Protein AF-A0A5K1DQQ7-F1 (afdb_monomer_lite)

pLDDT: mean 86.97, std 8.32, range [55.56, 95.62]

Structure (mmCIF, N/CA/C/O backbone):
data_AF-A0A5K1DQQ7-F1
#
_entry.id   AF-A0A5K1DQQ7-F1
#
loop_
_atom_site.group_PDB
_atom_site.id
_atom_site.type_symbol
_atom_site.label_atom_id
_atom_site.label_alt_id
_atom_site.label_comp_id
_atom_site.label_asym_id
_atom_site.label_entity_id
_atom_site.label_seq_id
_atom_site.pdbx_PDB_ins_code
_atom_site.Cartn_x
_atom_site.Cartn_y
_atom_site.Cartn_z
_atom_site.occupancy
_atom_site.B_iso_or_equiv
_atom_site.auth_seq_id
_atom_site.auth_comp_id
_atom_site.auth_asym_id
_atom_site.auth_atom_id
_atom_site.pdbx_PDB_model_num
ATOM 1 N N . ALA A 1 1 ? -5.223 2.968 -16.504 1.00 55.56 1 ALA A N 1
ATOM 2 C CA . ALA A 1 1 ? -4.475 1.811 -15.984 1.00 55.56 1 ALA A CA 1
ATOM 3 C C . ALA A 1 1 ? -4.620 0.702 -17.011 1.00 55.56 1 ALA A C 1
ATOM 5 O O . ALA A 1 1 ? -5.621 0.010 -17.014 1.00 55.56 1 ALA A O 1
ATOM 6 N N . GLU A 1 2 ? -3.699 0.631 -17.968 1.00 56.00 2 GLU A N 1
ATOM 7 C CA . GLU A 1 2 ? -3.901 -0.148 -19.204 1.00 56.00 2 GLU A CA 1
ATOM 8 C C . GLU A 1 2 ? -3.183 -1.511 -19.197 1.00 56.00 2 GLU A C 1
ATOM 10 O O . GLU A 1 2 ? -3.229 -2.239 -20.178 1.00 56.00 2 GLU A O 1
ATOM 15 N N . LYS A 1 3 ? -2.539 -1.895 -18.083 1.00 64.69 3 LYS A N 1
ATOM 16 C CA . LYS A 1 3 ? -1.820 -3.179 -17.928 1.00 64.69 3 LYS A CA 1
ATOM 17 C C . LYS A 1 3 ? -2.102 -3.875 -16.584 1.00 64.69 3 LYS A C 1
ATOM 19 O O . LYS A 1 3 ? -1.176 -4.254 -15.876 1.00 64.69 3 LYS A O 1
ATOM 24 N N . GLY A 1 4 ? -3.374 -3.984 -16.192 1.00 77.06 4 GLY A N 1
ATOM 25 C CA . GLY A 1 4 ? -3.808 -4.836 -15.065 1.00 77.06 4 GLY A CA 1
ATOM 26 C C . GLY A 1 4 ? -3.517 -4.331 -13.641 1.00 77.06 4 GLY A C 1
ATOM 27 O O . GLY A 1 4 ? -3.661 -5.091 -12.690 1.00 77.06 4 GLY A O 1
ATOM 28 N N . GLY A 1 5 ? -3.108 -3.070 -13.471 1.00 82.62 5 GLY A N 1
ATOM 29 C CA . GLY A 1 5 ? -2.928 -2.444 -12.153 1.00 82.62 5 GLY A CA 1
ATOM 30 C C . GLY A 1 5 ? -4.129 -1.598 -11.722 1.00 82.62 5 GLY A C 1
ATOM 31 O O . GLY A 1 5 ? -4.889 -1.115 -12.561 1.00 82.62 5 GLY A O 1
ATOM 32 N N . TYR A 1 6 ? -4.259 -1.347 -10.420 1.00 86.56 6 TYR A N 1
ATOM 33 C CA . TYR A 1 6 ? -5.253 -0.423 -9.869 1.00 86.56 6 TYR A CA 1
ATOM 34 C C . TYR A 1 6 ? -4.625 0.951 -9.632 1.00 86.56 6 TYR A C 1
ATOM 36 O O . TYR A 1 6 ? -3.543 1.049 -9.058 1.00 86.56 6 TYR A O 1
ATOM 44 N N . LYS A 1 7 ? -5.301 2.021 -10.069 1.00 87.31 7 LYS A N 1
ATOM 45 C CA . LYS A 1 7 ? -4.908 3.397 -9.708 1.00 87.31 7 LYS A CA 1
ATOM 46 C C . LYS A 1 7 ? -5.356 3.729 -8.283 1.00 87.31 7 LYS A C 1
ATOM 48 O O . LYS A 1 7 ? -4.617 4.353 -7.533 1.00 87.31 7 LYS A O 1
ATOM 53 N N . THR A 1 8 ? -6.563 3.299 -7.938 1.00 88.69 8 THR A N 1
ATOM 54 C CA . THR A 1 8 ? -7.189 3.416 -6.623 1.00 88.69 8 THR A CA 1
ATOM 55 C C . THR A 1 8 ? -8.042 2.173 -6.394 1.00 88.69 8 THR A C 1
ATOM 57 O O . THR A 1 8 ? -8.620 1.633 -7.339 1.00 88.69 8 THR A O 1
ATOM 60 N N . TYR A 1 9 ? -8.101 1.706 -5.151 1.00 90.50 9 TY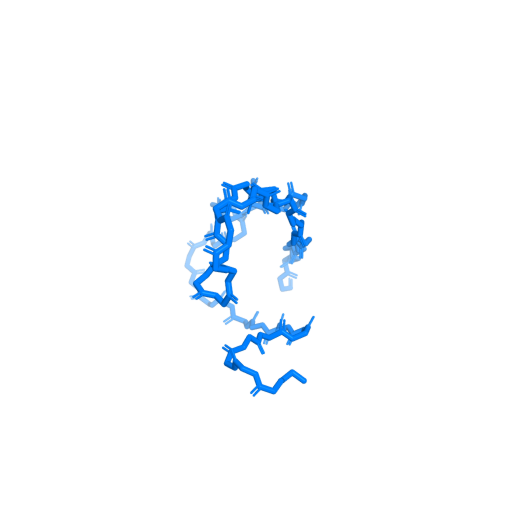R A N 1
ATOM 61 C CA . TYR A 1 9 ? -8.924 0.571 -4.754 1.00 90.50 9 TYR A CA 1
ATOM 62 C C . TYR A 1 9 ? -9.426 0.802 -3.329 1.00 90.50 9 TYR A C 1
ATOM 64 O O . TYR A 1 9 ? -8.646 1.197 -2.464 1.00 90.50 9 TYR A O 1
ATOM 72 N N . VAL A 1 10 ? -10.723 0.600 -3.104 1.00 91.56 10 VAL A N 1
ATOM 73 C CA . VAL A 1 10 ? -11.373 0.744 -1.796 1.00 91.56 10 VAL A CA 1
ATOM 74 C C . VAL A 1 10 ? -12.191 -0.517 -1.564 1.00 91.56 10 VAL A C 1
ATOM 76 O O . VAL A 1 10 ? -12.976 -0.908 -2.425 1.00 91.56 10 VAL A O 1
ATOM 79 N N . MET A 1 11 ? -11.980 -1.159 -0.419 1.00 90.81 11 MET A N 1
ATOM 80 C CA . MET A 1 11 ? -12.680 -2.378 -0.023 1.00 90.81 11 MET A CA 1
ATOM 81 C C . MET A 1 11 ? -13.069 -2.305 1.448 1.00 90.81 11 MET A C 1
ATOM 83 O O . MET A 1 11 ? -12.375 -1.684 2.251 1.00 90.81 11 MET A O 1
ATOM 87 N N . GLU A 1 12 ? -14.159 -2.980 1.788 1.00 90.56 12 GLU A N 1
ATOM 88 C CA . GLU A 1 12 ? -14.623 -3.155 3.159 1.00 90.56 12 GLU A CA 1
ATOM 89 C C . GLU A 1 12 ? -14.246 -4.564 3.638 1.00 90.56 12 GLU A C 1
ATOM 91 O O . GLU A 1 12 ? -14.447 -5.546 2.920 1.00 90.56 12 GLU A O 1
ATOM 96 N N . VAL A 1 13 ? -13.695 -4.677 4.850 1.00 88.25 13 VAL A N 1
ATOM 97 C CA . VAL A 1 13 ? -13.314 -5.965 5.449 1.00 88.25 13 VAL A CA 1
ATOM 98 C C . VAL A 1 13 ? -14.090 -6.170 6.741 1.00 88.25 13 VAL A C 1
ATOM 100 O O . VAL A 1 13 ? -13.808 -5.524 7.746 1.00 88.25 13 VAL A O 1
ATOM 103 N N . LYS A 1 14 ? -15.036 -7.113 6.723 1.00 88.12 14 LYS A N 1
ATOM 104 C CA . LYS A 1 14 ? -15.871 -7.466 7.881 1.00 88.12 14 LYS A CA 1
ATOM 105 C C . LYS A 1 14 ? -15.287 -8.653 8.634 1.00 88.12 14 LYS A C 1
ATOM 107 O O . LYS A 1 14 ? -14.861 -9.635 8.030 1.00 88.12 14 LYS A O 1
ATOM 112 N N . GLY A 1 15 ? -15.294 -8.585 9.961 1.00 87.19 15 GLY A N 1
ATOM 113 C CA . GLY A 1 15 ? -14.842 -9.682 10.811 1.00 87.19 15 GLY A CA 1
ATOM 114 C C . GLY A 1 15 ? 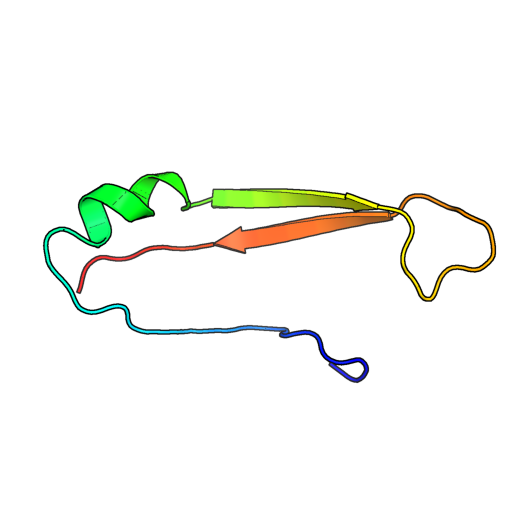-14.517 -9.246 12.235 1.00 87.19 15 GLY A C 1
ATOM 115 O O . GLY A 1 15 ? -14.612 -8.075 12.596 1.00 87.19 15 GLY A O 1
ATOM 116 N N . SER A 1 16 ? -14.081 -10.192 13.065 1.00 86.31 16 SER A N 1
ATOM 117 C CA . SER A 1 16 ? -13.727 -9.904 14.453 1.00 86.31 16 SER A CA 1
ATOM 118 C C . SER A 1 16 ? -12.348 -9.241 14.562 1.00 86.31 16 SER A C 1
ATOM 120 O O . SER A 1 16 ? -11.328 -9.785 14.134 1.00 86.31 16 SER A O 1
ATOM 122 N N . ARG A 1 17 ? -12.307 -8.050 15.181 1.00 85.38 17 ARG A N 1
ATOM 123 C CA . ARG A 1 17 ? -11.072 -7.292 15.482 1.00 85.38 17 ARG A CA 1
ATOM 124 C C . ARG A 1 17 ? -10.191 -7.010 14.251 1.00 85.38 17 ARG A C 1
ATOM 126 O O . ARG A 1 17 ? -8.967 -6.948 14.374 1.00 85.38 17 ARG A O 1
ATOM 133 N N . VAL A 1 18 ? -10.800 -6.811 13.080 1.00 88.69 18 VAL A N 1
ATOM 134 C CA . VAL A 1 18 ? -10.098 -6.567 11.803 1.00 88.69 18 VAL A CA 1
ATOM 135 C C . VAL A 1 18 ? -9.183 -5.348 11.892 1.00 88.69 18 VAL A C 1
ATOM 137 O O . VAL A 1 18 ? -7.988 -5.461 11.618 1.00 88.69 18 VAL A O 1
ATOM 140 N N . TYR A 1 19 ? -9.702 -4.218 12.382 1.00 87.25 19 TYR A N 1
ATOM 141 C CA . TYR A 1 19 ? -8.912 -2.998 12.563 1.00 87.25 19 TYR A CA 1
ATOM 142 C C . TYR A 1 19 ? -7.685 -3.228 13.457 1.00 87.25 19 TYR A C 1
ATOM 144 O O . TYR A 1 19 ? -6.588 -2.781 13.143 1.00 87.25 19 TYR A O 1
ATOM 152 N N . SER A 1 20 ? -7.824 -4.005 14.539 1.00 88.12 20 SER A N 1
ATOM 153 C CA . SER A 1 20 ? -6.702 -4.278 15.447 1.00 88.12 20 SER A CA 1
ATOM 154 C C . SER A 1 20 ? -5.553 -5.031 14.779 1.00 88.12 20 SER A C 1
ATOM 156 O O . SER A 1 20 ? -4.415 -4.886 15.225 1.00 88.12 20 SER A O 1
ATOM 158 N N . LYS A 1 21 ? -5.845 -5.859 13.770 1.00 88.88 21 LYS A N 1
ATOM 159 C CA . LYS A 1 21 ? -4.827 -6.605 13.025 1.00 88.88 21 LYS A CA 1
ATOM 160 C C . LYS A 1 21 ? -4.247 -5.767 11.892 1.00 88.88 21 LYS A C 1
ATOM 162 O O . LYS A 1 21 ? -3.037 -5.743 11.721 1.00 88.88 21 LYS A O 1
ATOM 167 N N . LEU A 1 22 ? -5.106 -5.069 11.153 1.00 90.06 22 LEU A N 1
ATOM 168 C CA . LEU A 1 22 ? -4.712 -4.369 9.935 1.00 90.06 22 LEU A CA 1
ATOM 169 C C . LEU A 1 22 ? -4.163 -2.960 10.186 1.00 90.06 22 LEU A C 1
ATOM 171 O O . LEU A 1 22 ? -3.437 -2.462 9.344 1.00 90.06 22 LEU A O 1
ATOM 175 N N . LYS A 1 23 ? -4.401 -2.323 11.341 1.00 88.62 23 LYS A N 1
ATOM 176 C CA . LYS A 1 23 ? -3.917 -0.954 11.632 1.00 88.62 23 LYS A CA 1
ATOM 177 C C . LYS A 1 23 ? -2.423 -0.714 11.350 1.00 88.62 23 LYS A C 1
ATOM 179 O O . LYS A 1 23 ? -2.044 0.416 11.065 1.00 88.62 23 LYS A O 1
ATOM 184 N N . TYR A 1 24 ? -1.590 -1.753 11.433 1.00 90.69 24 TYR A N 1
ATOM 185 C CA . TYR A 1 24 ? -0.147 -1.678 11.175 1.00 90.69 24 TYR A CA 1
ATOM 186 C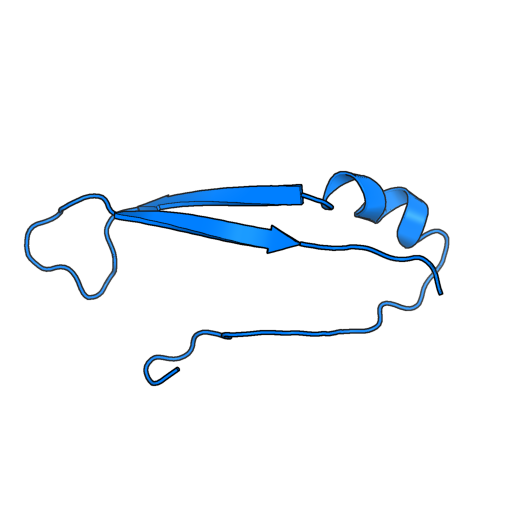 C . TYR A 1 24 ? 0.216 -1.634 9.687 1.00 90.69 24 TYR A C 1
ATOM 188 O O . TYR A 1 24 ? 1.319 -1.228 9.345 1.00 90.69 24 TYR A O 1
ATOM 196 N N . GLU A 1 25 ? -0.710 -2.015 8.810 1.00 92.56 25 GLU A N 1
ATOM 197 C CA . GLU A 1 25 ? -0.547 -1.949 7.357 1.00 92.56 25 GLU A CA 1
ATOM 198 C C . GLU A 1 25 ? -0.816 -0.536 6.813 1.00 92.56 25 GLU A C 1
ATOM 200 O O . GLU A 1 25 ? -0.609 -0.281 5.629 1.00 92.56 25 GLU A O 1
ATOM 205 N N . SER A 1 26 ? -1.277 0.397 7.654 1.00 91.69 26 SER A N 1
ATOM 206 C CA . SER A 1 26 ? -1.475 1.793 7.264 1.00 91.69 26 SER A CA 1
ATOM 207 C C . SER A 1 26 ? -0.124 2.480 7.053 1.00 91.69 26 SER A C 1
ATOM 209 O O . SER A 1 26 ? 0.743 2.439 7.925 1.00 91.69 26 SER A O 1
ATOM 211 N N . GLY A 1 27 ? 0.061 3.136 5.908 1.00 93.81 27 GLY A N 1
ATOM 212 C CA . GLY A 1 27 ? 1.297 3.836 5.573 1.00 93.81 27 GLY A CA 1
ATOM 213 C C . GLY A 1 27 ? 1.734 3.655 4.123 1.00 93.81 27 GLY A C 1
ATOM 214 O O . GLY A 1 27 ? 0.954 3.275 3.250 1.00 93.81 27 GLY A O 1
ATOM 215 N N . VAL A 1 28 ? 3.003 3.971 3.859 1.00 95.62 28 VAL A N 1
ATOM 216 C CA . VAL A 1 28 ? 3.603 3.876 2.523 1.00 95.62 28 VAL A CA 1
ATOM 217 C C . VAL A 1 28 ? 4.371 2.567 2.391 1.00 95.62 28 VAL A C 1
ATOM 219 O O . VAL A 1 28 ? 5.360 2.335 3.080 1.00 95.62 28 VAL A O 1
ATOM 222 N N . HIS A 1 29 ? 3.952 1.746 1.438 1.00 95.31 29 HIS A N 1
ATOM 223 C CA . HIS A 1 29 ? 4.584 0.488 1.069 1.00 95.31 29 HIS A CA 1
ATOM 224 C C . HIS A 1 29 ? 5.460 0.703 -0.159 1.00 95.31 29 HIS A C 1
ATOM 226 O O . HIS A 1 29 ? 4.983 1.125 -1.215 1.00 95.31 29 HIS A O 1
ATOM 232 N N . ARG A 1 30 ? 6.763 0.442 -0.027 1.00 95.44 30 ARG A N 1
ATOM 233 C CA . ARG A 1 30 ? 7.747 0.633 -1.100 1.00 95.44 30 ARG A CA 1
ATOM 234 C C . ARG A 1 30 ? 8.096 -0.699 -1.748 1.00 95.44 30 ARG A C 1
ATOM 236 O O . ARG A 1 30 ? 8.456 -1.647 -1.061 1.00 95.44 30 ARG A O 1
ATOM 243 N N . VAL A 1 31 ? 8.095 -0.730 -3.076 1.00 93.81 31 VAL A N 1
ATOM 244 C CA . VAL A 1 31 ? 8.535 -1.880 -3.872 1.00 93.81 31 VAL A CA 1
ATOM 245 C C . VAL A 1 31 ? 9.708 -1.465 -4.746 1.00 93.81 31 VAL A C 1
ATOM 247 O O . VAL A 1 31 ? 9.656 -0.442 -5.425 1.00 93.81 31 VAL A O 1
ATOM 250 N N . GLN A 1 32 ? 10.762 -2.276 -4.744 1.00 93.38 32 GLN A N 1
ATOM 251 C CA . GLN A 1 32 ? 11.905 -2.142 -5.641 1.00 93.38 32 GLN A CA 1
ATOM 252 C C . GLN A 1 32 ? 12.027 -3.424 -6.447 1.00 93.38 32 GLN A C 1
ATOM 254 O O . GLN A 1 32 ? 12.226 -4.497 -5.884 1.00 93.38 32 GLN A O 1
ATOM 259 N N . ARG A 1 33 ? 11.833 -3.325 -7.760 1.00 91.62 33 ARG A N 1
ATOM 260 C CA . ARG A 1 33 ? 11.858 -4.486 -8.654 1.00 91.62 33 ARG A CA 1
ATOM 261 C C . ARG A 1 33 ? 12.248 -4.087 -10.065 1.00 91.62 33 ARG A C 1
ATOM 263 O O . ARG A 1 33 ? 12.082 -2.933 -10.452 1.00 91.62 33 ARG A O 1
ATOM 270 N N . VAL A 1 34 ? 12.684 -5.062 -10.850 1.00 89.75 34 VAL A N 1
ATOM 271 C CA . VAL A 1 34 ? 12.732 -4.929 -12.309 1.00 89.75 34 VAL A CA 1
ATOM 272 C C . VAL A 1 34 ? 11.310 -5.159 -12.843 1.00 89.75 34 VAL A C 1
ATOM 274 O O . VAL A 1 34 ? 10.728 -6.212 -12.565 1.00 89.75 34 VAL A O 1
ATOM 277 N N . PRO A 1 35 ? 10.685 -4.187 -13.532 1.00 85.44 35 PRO A N 1
ATOM 278 C CA . PRO A 1 35 ? 9.361 -4.379 -14.115 1.00 85.44 35 PRO A CA 1
ATOM 279 C C . PRO A 1 35 ? 9.379 -5.487 -15.170 1.00 85.44 35 PRO A C 1
ATOM 281 O O . PRO A 1 35 ? 10.308 -5.563 -15.963 1.00 85.44 35 PRO A O 1
ATOM 284 N N . GLN A 1 36 ? 8.305 -6.276 -15.274 1.00 83.25 36 GLN A N 1
ATOM 285 C CA . GLN A 1 36 ? 8.175 -7.266 -16.358 1.00 83.25 36 GLN A CA 1
ATOM 286 C C . GLN A 1 36 ? 8.173 -6.632 -17.759 1.00 83.25 36 GLN A C 1
ATOM 288 O O . GLN A 1 36 ? 8.449 -7.303 -18.744 1.00 83.25 36 GLN A O 1
ATOM 293 N N . THR A 1 37 ? 7.849 -5.341 -17.858 1.00 82.06 37 THR A N 1
ATOM 294 C CA . THR A 1 37 ? 7.872 -4.586 -19.116 1.00 82.06 37 THR A CA 1
ATOM 295 C C . THR A 1 37 ? 9.236 -3.968 -19.428 1.00 82.06 37 THR A C 1
ATOM 297 O O . THR A 1 37 ? 9.364 -3.323 -20.462 1.00 82.06 37 THR A O 1
ATOM 300 N N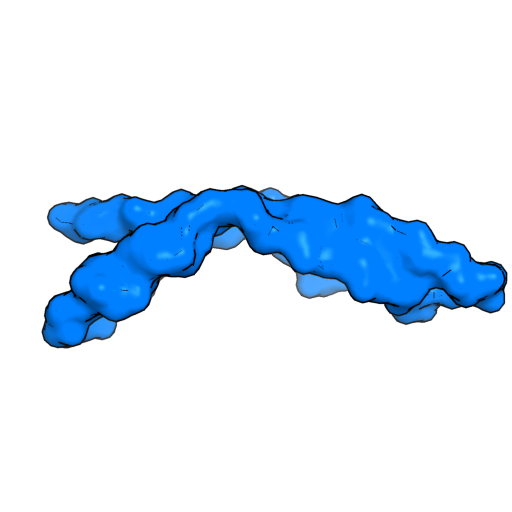 . GLU A 1 38 ? 10.220 -4.094 -18.535 1.00 81.75 38 GLU A N 1
ATOM 301 C CA . GLU A 1 38 ? 11.544 -3.490 -18.683 1.00 81.75 38 GLU A CA 1
ATOM 302 C C . GLU A 1 38 ? 12.521 -4.502 -19.283 1.00 81.75 38 GLU A C 1
ATOM 304 O O . GLU A 1 38 ? 12.698 -5.598 -18.757 1.00 81.75 38 GLU A O 1
ATOM 309 N N . THR A 1 39 ? 13.160 -4.141 -20.394 1.00 79.62 39 THR A N 1
ATOM 310 C CA . THR A 1 39 ? 14.028 -5.062 -21.152 1.00 79.62 39 THR A CA 1
ATOM 311 C C . THR A 1 39 ? 15.499 -4.935 -20.742 1.00 79.62 39 THR A C 1
ATOM 313 O O . THR A 1 39 ? 16.271 -5.867 -20.938 1.00 79.62 39 THR A O 1
ATOM 316 N N . GLN A 1 40 ? 15.904 -3.811 -20.134 1.00 84.94 40 GLN A N 1
ATOM 317 C CA . GLN A 1 40 ? 17.307 -3.536 -19.779 1.00 84.94 40 GLN A CA 1
ATOM 318 C C . GLN A 1 40 ? 17.675 -3.889 -18.329 1.00 84.94 40 GLN A C 1
ATOM 320 O O . GLN A 1 40 ? 18.775 -3.574 -17.881 1.00 84.94 40 GLN A O 1
ATOM 325 N N . GLY A 1 41 ? 16.765 -4.497 -17.564 1.00 83.50 41 GLY A N 1
ATOM 326 C CA . GLY A 1 41 ? 17.048 -4.913 -16.185 1.00 83.50 41 GLY A CA 1
ATOM 327 C C . GLY A 1 41 ? 17.166 -3.764 -15.175 1.00 83.50 41 GLY A C 1
ATOM 328 O O . GLY A 1 41 ? 17.683 -3.961 -14.076 1.00 83.50 41 GLY A O 1
ATOM 329 N N . ARG A 1 42 ? 16.698 -2.556 -15.514 1.00 88.94 42 ARG A N 1
ATOM 330 C CA . ARG A 1 42 ? 16.734 -1.407 -14.598 1.00 88.94 42 ARG A CA 1
ATOM 331 C C . ARG A 1 42 ? 15.740 -1.601 -13.454 1.00 88.94 42 ARG A C 1
ATOM 333 O O . ARG A 1 42 ? 14.586 -1.974 -13.662 1.00 88.94 42 ARG A O 1
ATOM 340 N N . VAL A 1 43 ? 16.186 -1.314 -12.232 1.00 88.94 43 VAL A N 1
ATOM 341 C CA . VAL A 1 43 ? 15.336 -1.397 -11.040 1.00 88.94 43 VAL A CA 1
A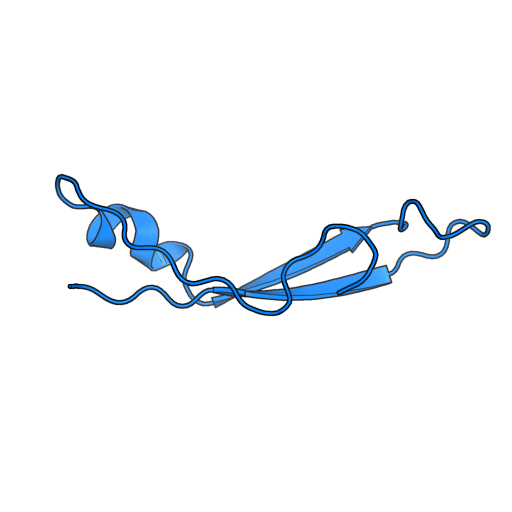TOM 342 C C . VAL A 1 43 ? 14.481 -0.144 -10.939 1.00 88.94 43 VAL A C 1
ATOM 344 O O . VAL A 1 43 ? 14.991 0.973 -10.888 1.00 88.94 43 VAL A O 1
ATOM 347 N N . HIS A 1 44 ? 13.168 -0.334 -10.875 1.00 89.81 44 HIS A N 1
ATOM 348 C CA . HIS A 1 44 ? 12.217 0.733 -10.612 1.00 89.81 44 HIS A CA 1
ATOM 349 C C . HIS A 1 44 ? 11.835 0.705 -9.135 1.00 89.81 44 HIS A C 1
ATOM 351 O O . HIS A 1 44 ? 11.544 -0.352 -8.568 1.00 89.81 44 HIS A O 1
ATOM 357 N N . THR A 1 45 ? 11.820 1.886 -8.518 1.00 92.50 45 THR A N 1
ATOM 358 C CA . THR A 1 45 ? 11.243 2.077 -7.186 1.00 92.50 45 THR A CA 1
ATOM 359 C C . THR A 1 45 ? 9.829 2.619 -7.349 1.00 92.50 45 THR A C 1
ATOM 361 O O . THR A 1 45 ? 9.613 3.604 -8.049 1.00 92.50 45 THR A O 1
ATOM 364 N N . SER A 1 46 ? 8.859 1.972 -6.716 1.00 91.50 46 SER A N 1
ATOM 365 C CA . SER A 1 46 ? 7.459 2.396 -6.690 1.00 91.50 46 SER A CA 1
ATOM 366 C C . SER A 1 46 ? 6.950 2.433 -5.254 1.00 91.50 46 SER A C 1
ATOM 368 O O . SER A 1 46 ? 7.483 1.747 -4.379 1.00 91.50 46 SER A O 1
ATOM 370 N N . THR A 1 47 ? 5.916 3.230 -5.010 1.00 93.12 47 THR A N 1
ATOM 371 C CA . THR A 1 47 ? 5.260 3.346 -3.707 1.00 93.12 47 THR A CA 1
ATOM 372 C C . THR A 1 47 ? 3.754 3.166 -3.854 1.00 93.12 47 THR A C 1
ATOM 374 O O . THR A 1 47 ? 3.168 3.542 -4.868 1.00 93.12 47 THR A O 1
ATOM 377 N N . ALA A 1 48 ? 3.133 2.579 -2.836 1.00 93.38 48 ALA A N 1
ATOM 378 C CA . ALA A 1 48 ? 1.690 2.493 -2.679 1.00 93.38 48 ALA A CA 1
ATOM 379 C C . ALA A 1 48 ? 1.325 2.964 -1.271 1.00 93.38 48 ALA A C 1
ATOM 381 O O . ALA A 1 48 ? 1.959 2.556 -0.302 1.00 93.38 48 ALA A O 1
ATOM 382 N N . THR A 1 49 ? 0.317 3.823 -1.152 1.00 93.81 49 THR A N 1
ATOM 383 C CA . THR A 1 49 ? -0.185 4.267 0.152 1.00 93.81 49 THR A CA 1
ATOM 384 C C . THR A 1 49 ? -1.406 3.442 0.517 1.00 93.81 49 THR A C 1
ATOM 386 O O . THR A 1 49 ? -2.345 3.342 -0.271 1.00 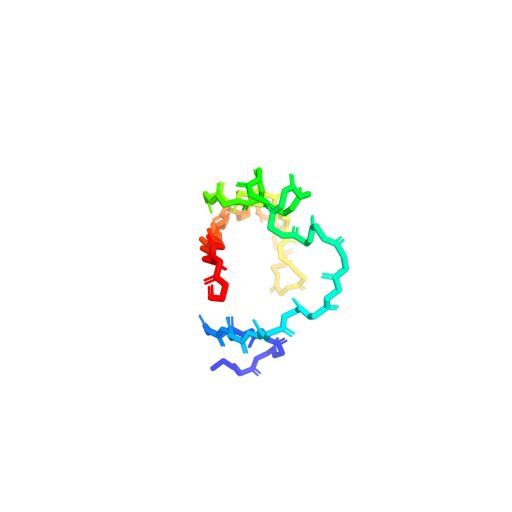93.81 49 THR A O 1
ATOM 389 N N . VAL A 1 50 ? -1.395 2.870 1.714 1.00 94.38 50 VAL A N 1
ATOM 390 C CA . VAL A 1 50 ? -2.507 2.120 2.294 1.00 94.38 50 VAL A CA 1
ATOM 391 C C . VAL A 1 50 ? -3.064 2.937 3.452 1.00 94.38 50 VAL A C 1
ATOM 393 O O . VAL A 1 50 ? -2.314 3.377 4.320 1.00 94.38 50 VAL A O 1
ATOM 396 N N . ALA A 1 51 ? -4.376 3.152 3.459 1.00 92.06 51 ALA A N 1
ATOM 397 C CA . ALA A 1 51 ? -5.084 3.822 4.542 1.00 92.06 51 ALA A CA 1
ATOM 398 C C . ALA A 1 51 ? -6.133 2.867 5.107 1.00 92.06 51 ALA A C 1
ATOM 400 O O . ALA A 1 51 ? -6.953 2.334 4.361 1.00 92.06 51 ALA A O 1
ATOM 401 N N . ILE A 1 52 ? -6.089 2.643 6.419 1.00 89.94 52 ILE A N 1
ATOM 402 C CA . ILE A 1 52 ? -7.007 1.743 7.118 1.00 89.94 52 ILE A CA 1
ATOM 403 C C . ILE A 1 52 ? -7.772 2.558 8.138 1.00 89.94 52 ILE A C 1
ATOM 405 O O . ILE A 1 52 ? -7.185 3.148 9.043 1.00 89.94 52 ILE A O 1
ATOM 409 N N . MET A 1 53 ? -9.085 2.583 7.964 1.00 87.44 53 MET A N 1
ATOM 410 C CA . MET A 1 53 ? -10.018 3.289 8.827 1.00 87.44 53 MET A CA 1
ATOM 411 C C . MET A 1 53 ? -10.924 2.255 9.499 1.00 87.44 53 MET A C 1
ATOM 413 O O . MET A 1 53 ? -11.237 1.239 8.870 1.00 87.44 53 MET A O 1
ATOM 417 N N . PRO A 1 54 ? -11.296 2.456 10.772 1.00 84.06 54 PRO A N 1
ATOM 418 C CA . PRO A 1 54 ? -12.373 1.679 11.368 1.00 84.06 54 PRO A CA 1
ATOM 419 C C . PRO A 1 54 ? -13.696 1.988 10.648 1.00 84.06 54 PRO A C 1
ATOM 421 O O . PRO A 1 54 ? -13.824 3.046 10.027 1.00 84.06 54 PRO A O 1
ATOM 424 N N . GLU A 1 55 ? -14.642 1.049 10.718 1.00 70.19 55 GLU A N 1
ATOM 425 C CA . GLU A 1 55 ? -16.044 1.311 10.357 1.00 70.19 55 GLU A CA 1
ATOM 426 C C . GLU A 1 55 ? -16.694 2.325 11.310 1.00 70.19 55 GLU A C 1
ATOM 428 O O . GLU A 1 55 ? -16.281 2.369 12.496 1.00 70.19 55 GLU A O 1
#

Sequence (55 aa):
AEKGGYKTYVMEVKGSRVYSKLKYESGVHRVQRVPQTETQGRVHTSTATVAIMPE

Organism: NCBI:txid210225

InterPro domains:
  IPR005139 Peptide chain release factor [PF03462] (2-50)
  IPR045853 Peptide chain release factor class I superfamily [SSF75620] (2-55)
  IPR050057 Prokaryotic/Mitochondrial Release Factor [PTHR43804] (2-55)

Radius of gyration: 15.2 Å; chains: 1; bounding box: 33×14×37 Å

Secondary structure (DSSP, 8-state):
--SS--S-------STTHHHHHGGG-EEEEEEE--TT-SS-PPEEEEEEE-----

Foldseek 3Di:
DPPPDDPDDDDDDDDPCPCVVCVVVAAKDKDWAQDPPHDPRDIDIDIDGDHDDDD